Protein AF-A0A926W5K5-F1 (afdb_monomer_lite)

Radius of gyration: 16.42 Å; chains: 1; bounding box: 48×44×36 Å

Foldseek 3Di:
DDDDDDPPPPDDAQWDEKEFEWEWADECDQDPPDPPPGDIATDFFKKWKFFDWAAAPVDQWDFPVVVVPDPRTDDIWTADNRRITDDHDDFGKMDMFTDDPRITGAPADPVPRTHDIDTIDVRDYHYDYGYHCPNYDD

pLDDT: mean 85.38, std 15.36, range [39.44, 97.94]

Structure (mmCIF, N/CA/C/O backbone):
data_AF-A0A926W5K5-F1
#
_entry.id   AF-A0A926W5K5-F1
#
loop_
_atom_site.group_PDB
_atom_site.id
_atom_site.type_symbol
_atom_site.label_atom_id
_atom_site.label_alt_id
_atom_site.label_comp_id
_atom_site.label_asym_id
_atom_site.label_entity_id
_atom_site.label_seq_id
_atom_site.pdbx_PDB_ins_code
_atom_site.Cartn_x
_atom_site.Cartn_y
_atom_site.Cartn_z
_atom_site.occupancy
_atom_site.B_iso_or_equiv
_atom_site.auth_seq_id
_atom_site.auth_comp_id
_atom_site.auth_asym_id
_atom_site.auth_atom_id
_atom_site.pdbx_PDB_model_num
ATOM 1 N N . MET A 1 1 ? -32.385 -11.194 -22.445 1.00 42.53 1 MET A N 1
ATOM 2 C CA . MET A 1 1 ? -31.353 -11.656 -21.497 1.00 42.53 1 MET A CA 1
ATOM 3 C C . MET A 1 1 ? -30.610 -10.409 -21.060 1.00 42.53 1 MET A C 1
ATOM 5 O O . MET A 1 1 ? -29.980 -9.789 -21.904 1.00 42.53 1 MET A O 1
ATOM 9 N N . ALA A 1 2 ? -30.837 -9.941 -19.834 1.00 39.44 2 ALA A N 1
ATOM 10 C CA . ALA A 1 2 ? -30.218 -8.719 -19.329 1.00 39.44 2 ALA A CA 1
ATOM 11 C C . ALA A 1 2 ? -28.868 -9.082 -18.704 1.00 39.44 2 ALA A C 1
ATOM 13 O O . ALA A 1 2 ? -28.813 -9.956 -17.842 1.00 39.44 2 ALA A O 1
ATOM 14 N N . PHE A 1 3 ? -27.797 -8.448 -19.175 1.00 42.81 3 PHE A N 1
ATOM 15 C CA . PHE A 1 3 ? -26.506 -8.472 -18.500 1.00 42.81 3 PHE A CA 1
ATOM 16 C C . PHE A 1 3 ? -26.603 -7.544 -17.290 1.00 42.81 3 PHE A C 1
ATOM 18 O O . PHE A 1 3 ? -26.884 -6.356 -17.443 1.00 42.81 3 PHE A O 1
ATOM 25 N N . SER A 1 4 ? -26.418 -8.094 -16.093 1.00 48.69 4 SER A N 1
ATOM 26 C CA . SER A 1 4 ? -26.198 -7.295 -14.891 1.00 48.69 4 SER A CA 1
ATOM 27 C C . SER A 1 4 ? -24.834 -6.607 -15.011 1.00 48.69 4 SER A C 1
ATOM 29 O O . SER A 1 4 ? -23.857 -7.307 -15.291 1.00 48.69 4 SER A O 1
ATOM 31 N N . PRO A 1 5 ? -24.722 -5.283 -14.815 1.00 50.66 5 PRO A N 1
ATOM 32 C CA . PRO A 1 5 ? -23.417 -4.654 -14.688 1.00 50.66 5 PRO A CA 1
ATOM 33 C C . PRO A 1 5 ? -22.742 -5.163 -13.407 1.00 50.66 5 PRO A C 1
ATOM 35 O O . PRO A 1 5 ? -23.370 -5.255 -12.349 1.00 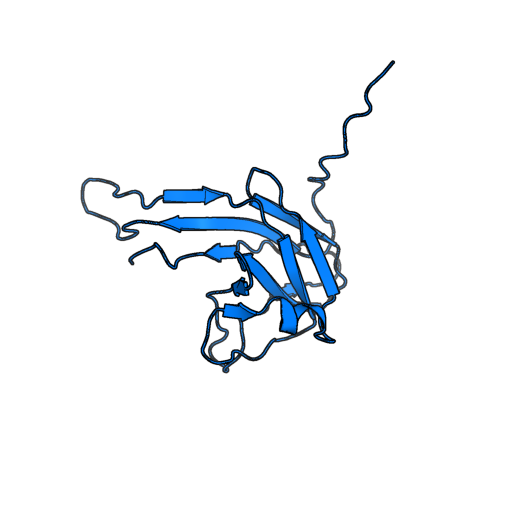50.66 5 PRO A O 1
ATOM 38 N N . LEU A 1 6 ? -21.472 -5.548 -13.530 1.00 46.47 6 LEU A N 1
ATOM 39 C CA . LEU A 1 6 ? -20.587 -5.804 -12.398 1.00 46.47 6 LEU A CA 1
ATOM 40 C C . LEU A 1 6 ? -20.507 -4.512 -11.578 1.00 46.47 6 LEU A C 1
ATOM 42 O O . LEU A 1 6 ? -20.347 -3.433 -12.142 1.00 46.47 6 LEU A O 1
ATOM 46 N N . HIS A 1 7 ? -20.666 -4.612 -10.261 1.00 43.41 7 HIS A N 1
ATOM 47 C CA . HIS A 1 7 ? -20.515 -3.472 -9.365 1.00 43.41 7 HIS A CA 1
ATOM 48 C C . HIS A 1 7 ? -19.054 -2.995 -9.404 1.00 43.41 7 HIS A C 1
ATOM 50 O O . HIS A 1 7 ? -18.197 -3.556 -8.725 1.00 43.41 7 HIS A O 1
ATOM 56 N N . GLU A 1 8 ? -18.773 -1.964 -10.199 1.00 46.62 8 GLU A N 1
ATOM 57 C CA . GLU A 1 8 ? -17.613 -1.087 -10.032 1.00 46.62 8 GLU A CA 1
ATOM 58 C C . GLU A 1 8 ? -17.817 -0.319 -8.724 1.00 46.62 8 GLU A C 1
ATOM 60 O O . GLU A 1 8 ? -18.414 0.757 -8.686 1.00 46.62 8 GLU A O 1
ATOM 65 N N . SER A 1 9 ? -17.435 -0.924 -7.603 1.00 42.62 9 SER A N 1
ATOM 66 C CA . SER A 1 9 ? -17.686 -0.335 -6.293 1.00 42.62 9 SER A CA 1
ATOM 67 C C . SER A 1 9 ? -16.606 0.693 -5.946 1.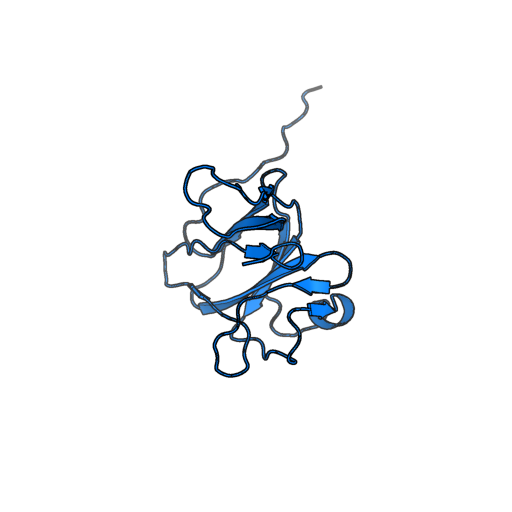00 42.62 9 SER A C 1
ATOM 69 O O . SER A 1 9 ? -15.840 0.504 -5.010 1.00 42.62 9 SER A O 1
ATOM 71 N N . THR A 1 10 ? -16.584 1.816 -6.669 1.00 53.81 10 THR A N 1
ATOM 72 C CA . THR A 1 10 ? -15.930 3.067 -6.234 1.00 53.81 10 THR A CA 1
ATOM 73 C C . THR A 1 10 ? -16.896 3.838 -5.330 1.00 53.81 10 THR A C 1
ATOM 75 O O . THR A 1 10 ? -17.234 4.996 -5.570 1.00 53.81 10 THR A O 1
ATOM 78 N N . ALA A 1 11 ? -17.436 3.170 -4.311 1.00 58.50 11 ALA A N 1
ATOM 79 C CA . ALA A 1 11 ? -18.160 3.861 -3.255 1.00 58.50 11 ALA A CA 1
ATOM 80 C C . ALA A 1 11 ? -17.121 4.448 -2.285 1.00 58.50 11 ALA A C 1
ATOM 82 O O . ALA A 1 11 ? -16.195 3.728 -1.906 1.00 58.50 11 ALA A O 1
ATOM 83 N N . PRO A 1 12 ? -17.233 5.728 -1.886 1.00 64.81 12 PRO A N 1
ATOM 84 C CA . PRO A 1 12 ? -16.338 6.297 -0.888 1.00 64.81 12 PRO A CA 1
ATOM 85 C C . PRO A 1 12 ? -16.459 5.496 0.411 1.00 64.81 12 PRO A C 1
ATOM 87 O O . PRO A 1 12 ? -17.558 5.328 0.946 1.00 64.81 12 PRO A O 1
ATOM 90 N N . VAL A 1 13 ? -15.332 4.988 0.910 1.00 78.69 13 VAL A N 1
ATOM 91 C CA . VAL A 1 13 ? -15.308 4.256 2.180 1.00 78.69 13 VAL A CA 1
ATOM 92 C C . VAL A 1 13 ? -15.575 5.228 3.322 1.00 78.69 13 VAL A C 1
ATOM 94 O O . VAL A 1 13 ? -15.050 6.338 3.348 1.00 78.69 13 VAL A O 1
ATOM 97 N N . THR A 1 14 ? -16.420 4.829 4.271 1.00 84.19 14 THR A N 1
ATOM 98 C CA . THR A 1 14 ? -16.718 5.668 5.448 1.00 84.19 14 THR A CA 1
ATOM 99 C C . THR A 1 14 ? -15.605 5.566 6.496 1.00 84.19 14 THR A C 1
ATOM 101 O O . THR A 1 14 ? -15.377 6.500 7.257 1.00 84.19 14 THR A O 1
ATOM 104 N N . GLN A 1 15 ? -14.886 4.441 6.520 1.00 94.94 15 GLN A N 1
ATOM 105 C CA . GLN A 1 15 ? -13.708 4.229 7.353 1.00 94.94 15 GLN A CA 1
ATOM 106 C C . GLN A 1 15 ? -12.752 3.252 6.663 1.00 94.94 15 GLN A C 1
ATOM 108 O O . GLN A 1 15 ? -13.186 2.196 6.202 1.00 94.94 15 GLN A O 1
ATOM 113 N N . GLY A 1 16 ? -11.462 3.581 6.607 1.00 95.75 16 GLY A N 1
ATOM 114 C CA . GLY A 1 16 ? -10.445 2.718 6.009 1.00 95.75 16 GLY A CA 1
ATOM 115 C C . GLY A 1 16 ? -9.417 3.481 5.186 1.00 95.75 16 GLY A C 1
ATOM 116 O O . GLY A 1 16 ? -9.051 4.599 5.540 1.00 95.75 16 GLY A O 1
ATOM 117 N N . ILE A 1 17 ? -8.932 2.872 4.104 1.00 96.62 17 ILE A N 1
ATOM 118 C CA . ILE A 1 17 ? -7.891 3.445 3.239 1.00 96.62 17 ILE A CA 1
ATOM 119 C C . ILE A 1 17 ? -8.376 3.433 1.793 1.00 96.62 17 ILE A C 1
ATOM 121 O O . ILE A 1 17 ? -8.902 2.429 1.318 1.00 9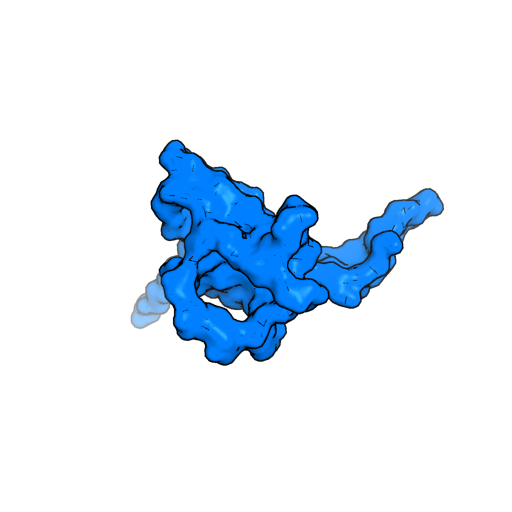6.62 17 ILE A O 1
ATOM 125 N N . GLN A 1 18 ? -8.172 4.538 1.087 1.00 96.06 18 GLN A N 1
ATOM 126 C CA . GLN A 1 18 ? -8.440 4.658 -0.342 1.00 96.06 18 GLN A CA 1
ATOM 127 C C . GLN A 1 18 ? -7.351 5.484 -1.019 1.00 96.06 18 GLN A C 1
ATOM 129 O O . GLN A 1 18 ? -6.677 6.279 -0.371 1.00 96.06 18 GLN A O 1
ATOM 134 N N . GLY A 1 19 ? -7.181 5.326 -2.324 1.00 94.62 19 GLY A N 1
ATOM 135 C CA . GLY A 1 19 ? -6.219 6.127 -3.074 1.00 94.62 19 GLY A CA 1
ATOM 136 C C . GLY A 1 19 ? -6.012 5.611 -4.483 1.00 94.62 19 GLY A C 1
ATOM 137 O O . GLY A 1 19 ? -6.818 4.830 -4.994 1.00 94.62 19 GLY A O 1
ATOM 138 N N . GLN A 1 20 ? -4.926 6.054 -5.109 1.00 95.00 20 GLN A N 1
ATOM 139 C CA . GLN A 1 20 ? -4.496 5.597 -6.426 1.00 95.00 20 GLN A CA 1
ATOM 140 C C . GLN A 1 20 ? -3.104 4.974 -6.401 1.00 95.00 20 GLN A C 1
ATOM 142 O O . GLN A 1 20 ? -2.216 5.393 -5.660 1.00 95.00 20 GLN A O 1
ATOM 147 N N . VAL A 1 21 ? -2.908 3.977 -7.259 1.00 94.50 21 VAL A N 1
ATOM 148 C CA . VAL A 1 21 ? -1.600 3.419 -7.584 1.00 94.50 21 VAL A CA 1
ATOM 149 C C . VAL A 1 21 ? -1.122 4.033 -8.891 1.00 94.50 21 VAL A C 1
ATOM 151 O O . VAL A 1 21 ? -1.766 3.898 -9.931 1.00 94.50 21 VAL A O 1
ATOM 154 N N . LEU A 1 22 ? 0.025 4.704 -8.832 1.00 93.12 22 LEU A N 1
ATOM 155 C CA . LEU A 1 22 ? 0.641 5.394 -9.956 1.00 93.12 22 LEU A CA 1
ATOM 156 C C . LEU A 1 22 ? 2.046 4.849 -10.208 1.00 93.12 22 LEU A C 1
ATOM 158 O O . LEU A 1 22 ? 2.799 4.558 -9.278 1.00 93.12 22 LEU A O 1
ATOM 162 N N . ARG A 1 23 ? 2.443 4.789 -11.474 1.00 90.94 23 ARG A N 1
ATOM 163 C CA . ARG A 1 23 ? 3.831 4.628 -11.897 1.00 90.94 23 ARG A CA 1
ATOM 164 C C . ARG A 1 23 ? 4.336 5.965 -12.412 1.00 90.94 23 ARG A C 1
ATOM 166 O O . ARG A 1 23 ? 3.811 6.500 -13.384 1.00 90.94 23 ARG A O 1
ATOM 173 N N . LEU A 1 24 ? 5.364 6.492 -11.763 1.00 88.81 24 LEU A N 1
ATOM 174 C CA . LEU A 1 24 ? 6.094 7.663 -12.216 1.00 88.81 24 LEU A CA 1
ATOM 175 C C . LEU A 1 24 ? 7.263 7.219 -13.091 1.00 88.81 24 LEU A C 1
ATOM 177 O O . LEU A 1 24 ? 8.033 6.328 -12.725 1.00 88.81 24 LEU A O 1
ATOM 181 N N . SER A 1 25 ? 7.412 7.863 -14.241 1.00 85.88 25 SER A N 1
ATOM 182 C CA . SER A 1 25 ? 8.530 7.631 -15.152 1.00 85.88 25 SER A CA 1
ATOM 183 C C . SER A 1 25 ? 9.086 8.935 -15.719 1.00 85.88 25 SER A C 1
ATOM 185 O O . SER A 1 25 ? 8.419 9.974 -15.725 1.00 85.88 25 SER A O 1
ATOM 187 N N . GLY A 1 26 ? 10.335 8.887 -16.181 1.00 84.00 26 GLY A N 1
ATOM 188 C CA . GLY A 1 26 ? 11.010 10.028 -16.794 1.00 84.00 26 GLY A CA 1
ATOM 189 C C . GLY A 1 26 ? 11.550 11.042 -15.783 1.00 84.00 26 GLY A C 1
ATOM 190 O O . GLY A 1 26 ? 11.643 10.775 -14.584 1.00 84.00 26 GLY A O 1
ATOM 191 N N . ASN A 1 27 ? 11.952 12.209 -16.290 1.00 79.62 27 ASN A N 1
ATOM 192 C CA . ASN A 1 27 ? 12.532 13.273 -15.477 1.00 79.62 27 ASN A CA 1
ATOM 193 C C . ASN A 1 27 ? 11.427 14.079 -14.781 1.00 79.62 27 ASN A C 1
ATOM 195 O O . ASN A 1 27 ? 10.632 14.740 -15.447 1.00 79.62 27 ASN A O 1
ATOM 199 N N . GLN A 1 28 ? 11.402 14.017 -13.453 1.00 77.69 28 GLN A N 1
ATOM 200 C CA . GLN A 1 28 ? 10.457 14.727 -12.592 1.00 77.69 28 GLN A CA 1
ATOM 201 C C . GLN A 1 28 ? 11.012 16.090 -12.120 1.00 77.69 28 GLN A C 1
ATOM 203 O O . GLN A 1 28 ? 10.340 16.795 -11.367 1.00 77.69 28 GLN A O 1
ATOM 208 N N . MET A 1 29 ? 12.220 16.494 -12.552 1.00 75.88 29 MET A N 1
ATOM 209 C CA . MET A 1 29 ? 12.791 17.801 -12.212 1.00 75.88 29 MET A CA 1
ATOM 210 C C . MET A 1 29 ? 12.018 18.946 -12.884 1.00 75.88 29 MET A C 1
ATOM 212 O O . MET A 1 29 ? 11.869 18.965 -14.115 1.00 75.88 29 MET A O 1
ATOM 216 N N . PRO A 1 30 ? 11.616 19.978 -12.122 1.00 63.69 30 PRO A N 1
ATOM 217 C CA . PRO A 1 30 ? 11.016 21.171 -12.697 1.00 63.69 30 PRO A CA 1
ATOM 218 C C . PRO A 1 30 ? 12.045 21.893 -13.576 1.00 63.69 30 PRO A C 1
ATOM 220 O O . PRO A 1 30 ? 13.056 22.401 -13.095 1.00 63.69 30 PRO A O 1
ATOM 223 N N . SER A 1 31 ? 11.792 21.945 -14.884 1.00 59.59 31 SER A N 1
ATOM 224 C CA . SER A 1 31 ? 12.643 22.677 -15.825 1.00 59.59 31 SER A CA 1
ATOM 225 C C . SER A 1 31 ? 12.099 24.093 -16.024 1.00 59.59 31 SER A C 1
ATOM 227 O O . SER A 1 31 ? 10.904 24.299 -16.246 1.00 59.59 31 SER A O 1
ATOM 229 N N . VAL A 1 32 ? 12.973 25.098 -15.948 1.00 59.41 32 VAL A N 1
ATOM 230 C CA . VAL A 1 32 ? 12.598 26.491 -16.221 1.00 59.41 32 VAL A CA 1
ATOM 231 C C . VAL A 1 32 ? 12.226 26.649 -17.700 1.00 59.41 32 VAL A C 1
ATOM 233 O O . VAL A 1 32 ? 13.046 26.440 -18.587 1.00 59.41 32 VAL A O 1
ATOM 236 N N . GLY A 1 33 ? 10.971 27.007 -17.979 1.00 61.03 33 GLY A N 1
ATOM 237 C CA . GLY A 1 33 ? 10.505 27.353 -19.329 1.00 61.03 33 GLY A CA 1
ATOM 238 C C . GLY A 1 33 ? 9.933 26.209 -20.175 1.00 61.03 33 GLY A C 1
ATOM 239 O O . GLY A 1 33 ? 9.447 26.463 -21.273 1.00 61.03 33 GLY A O 1
ATOM 240 N N . SER A 1 34 ? 9.922 24.968 -19.692 1.00 53.81 34 SER A N 1
ATOM 241 C CA . SER A 1 34 ? 9.135 23.875 -20.278 1.00 53.81 34 SER A CA 1
ATOM 242 C C . SER A 1 34 ? 8.882 22.834 -19.205 1.00 53.81 34 SER A C 1
ATOM 244 O O . SER A 1 34 ? 9.812 22.409 -18.533 1.00 53.81 34 SER A O 1
ATOM 246 N N . ALA A 1 35 ? 7.635 22.419 -19.026 1.00 52.38 35 ALA A N 1
ATOM 247 C CA . ALA A 1 35 ? 7.348 21.312 -18.137 1.00 52.38 35 ALA A CA 1
ATOM 248 C C . ALA A 1 35 ? 7.851 20.029 -18.820 1.00 52.38 35 ALA A C 1
ATOM 250 O O . ALA A 1 35 ? 7.164 19.474 -19.675 1.00 52.38 35 ALA A O 1
ATOM 251 N N . SER A 1 36 ? 9.059 19.565 -18.486 1.00 50.22 36 SER A N 1
ATOM 252 C CA . SER A 1 36 ? 9.332 18.130 -18.591 1.00 50.22 36 SER A CA 1
ATOM 253 C C . SER A 1 36 ? 8.410 17.472 -17.579 1.00 50.22 36 SER A C 1
ATOM 255 O O . SER A 1 36 ? 8.705 17.402 -16.391 1.00 50.22 36 SER A O 1
ATOM 257 N N . LEU A 1 37 ? 7.214 17.130 -18.049 1.00 56.03 37 LEU A N 1
ATOM 258 C CA . LEU A 1 37 ? 6.205 16.441 -17.274 1.00 56.03 37 LEU A CA 1
ATOM 259 C C . LEU A 1 37 ? 6.622 14.982 -17.291 1.00 56.03 37 LEU A C 1
ATOM 261 O O . LEU A 1 37 ? 6.283 14.250 -18.220 1.00 56.03 37 LEU A O 1
ATOM 265 N N . GLY A 1 38 ? 7.413 14.567 -16.306 1.00 62.28 38 GLY A N 1
ATOM 266 C CA . GLY A 1 38 ? 7.521 13.145 -16.043 1.00 62.28 38 GLY A CA 1
ATOM 267 C C . GLY A 1 38 ? 6.107 12.545 -15.964 1.00 62.28 38 GLY A C 1
ATOM 268 O O . GLY A 1 38 ? 5.166 13.179 -15.480 1.00 62.28 38 GLY A O 1
ATOM 269 N N . GLN A 1 39 ? 5.921 11.366 -16.548 1.00 77.56 39 GLN A N 1
ATOM 270 C CA . GLN A 1 39 ? 4.591 10.793 -16.735 1.00 77.56 39 GLN A CA 1
ATOM 271 C C . GLN A 1 39 ? 4.170 10.045 -15.475 1.00 77.56 39 GLN A C 1
ATOM 273 O O . GLN A 1 39 ? 4.938 9.237 -14.953 1.00 77.56 39 GLN A O 1
ATOM 278 N N . ALA A 1 40 ? 2.949 10.312 -15.012 1.00 86.31 40 ALA A N 1
ATOM 279 C CA . ALA A 1 40 ? 2.259 9.514 -14.010 1.00 86.31 40 ALA A CA 1
ATOM 280 C C . ALA A 1 40 ? 1.211 8.654 -14.721 1.00 86.31 40 ALA A C 1
ATOM 282 O O . ALA A 1 40 ? 0.262 9.183 -15.300 1.00 86.31 40 ALA A O 1
ATOM 283 N N . GLU A 1 41 ? 1.407 7.342 -14.708 1.00 90.56 41 GLU A N 1
ATOM 284 C CA . GLU A 1 41 ? 0.500 6.372 -15.315 1.00 90.56 41 GLU A CA 1
ATOM 285 C C . GLU A 1 41 ? -0.270 5.631 -14.212 1.00 90.56 41 GLU A C 1
ATOM 287 O O . GLU A 1 41 ? 0.368 5.120 -13.287 1.00 90.56 41 GLU A O 1
ATOM 292 N N . PRO A 1 42 ? -1.611 5.559 -14.264 1.00 93.06 42 PRO A N 1
ATOM 293 C CA . PRO A 1 42 ? -2.366 4.718 -13.345 1.00 93.06 42 PRO A CA 1
ATOM 294 C C . PRO A 1 42 ? -2.024 3.242 -13.553 1.00 93.06 42 PRO A C 1
ATOM 296 O O . PRO A 1 42 ? -1.862 2.783 -14.681 1.00 93.06 42 PRO A O 1
ATOM 299 N N . VAL A 1 43 ? -1.927 2.488 -12.460 1.00 93.19 43 VAL A N 1
ATOM 300 C CA . VAL A 1 43 ? -1.596 1.061 -12.503 1.00 93.19 43 VAL A CA 1
ATOM 301 C C . VAL A 1 43 ? -2.743 0.251 -11.922 1.00 93.19 43 VAL A C 1
ATOM 303 O O . VAL A 1 43 ? -2.995 0.290 -10.719 1.00 93.19 43 VAL A O 1
ATOM 306 N N . GLN A 1 44 ? -3.396 -0.545 -12.768 1.00 95.19 44 GLN A N 1
ATOM 307 C CA . GLN A 1 44 ? -4.324 -1.573 -12.313 1.00 95.19 44 GLN A CA 1
ATOM 308 C C . GLN A 1 44 ? -3.529 -2.724 -11.684 1.00 95.19 44 GLN A C 1
ATOM 310 O O . GLN A 1 44 ? -2.873 -3.496 -12.382 1.00 95.19 44 GLN A O 1
ATOM 315 N N . THR A 1 45 ? -3.556 -2.825 -10.357 1.00 95.00 45 THR A N 1
ATOM 316 C CA . THR A 1 45 ? -2.845 -3.872 -9.611 1.00 95.00 45 THR A CA 1
ATOM 317 C C . THR A 1 45 ? -3.564 -4.224 -8.310 1.00 95.00 45 THR A C 1
ATOM 319 O O . THR A 1 45 ? -4.545 -3.583 -7.936 1.00 95.00 45 THR A O 1
ATOM 322 N N . VAL A 1 46 ? -3.090 -5.254 -7.615 1.00 96.69 46 VAL A N 1
ATOM 323 C CA . VAL A 1 46 ? -3.564 -5.618 -6.281 1.00 96.69 46 VAL A CA 1
ATOM 324 C C . VAL A 1 46 ? -2.826 -4.788 -5.232 1.00 96.69 46 VAL A C 1
ATOM 326 O O . VAL A 1 46 ? -1.601 -4.698 -5.230 1.00 96.69 46 VAL A O 1
ATOM 329 N N . VAL A 1 47 ? -3.578 -4.202 -4.309 1.00 97.00 47 VAL A N 1
ATOM 330 C CA . VAL A 1 47 ? -3.065 -3.521 -3.123 1.00 97.00 47 VAL A CA 1
ATOM 331 C C . VAL A 1 47 ? -3.168 -4.456 -1.927 1.00 97.00 47 VAL A C 1
ATOM 333 O O . VAL A 1 47 ? -4.216 -5.046 -1.664 1.00 97.00 47 VAL A O 1
ATOM 336 N N . TRP A 1 48 ? -2.063 -4.586 -1.205 1.00 97.94 48 TRP A N 1
ATOM 337 C CA . TRP A 1 48 ? -1.904 -5.476 -0.066 1.00 97.94 48 TRP A CA 1
ATOM 338 C C . TRP A 1 48 ? -1.788 -4.654 1.209 1.00 97.94 48 TRP A C 1
ATOM 340 O O . TRP A 1 48 ? -0.932 -3.776 1.314 1.00 97.94 48 TRP A O 1
ATOM 350 N N . ILE A 1 49 ? -2.654 -4.940 2.178 1.00 97.75 49 ILE A N 1
ATOM 351 C CA . ILE A 1 49 ? -2.758 -4.166 3.413 1.00 97.75 49 ILE A CA 1
ATOM 352 C C . ILE A 1 49 ? -2.418 -5.066 4.591 1.00 97.75 49 ILE A C 1
ATOM 354 O O . ILE A 1 49 ? -3.056 -6.100 4.805 1.00 97.75 49 ILE A O 1
ATOM 358 N N . PHE A 1 50 ? -1.432 -4.639 5.372 1.00 97.88 50 PHE A N 1
ATOM 359 C CA . PHE A 1 50 ? -0.950 -5.337 6.554 1.00 97.88 50 PHE A CA 1
ATOM 360 C C . PHE A 1 50 ? -1.221 -4.512 7.807 1.00 97.88 50 PHE A C 1
ATOM 362 O O . PHE A 1 50 ? -1.121 -3.288 7.776 1.00 97.88 50 PHE A O 1
ATOM 369 N N . ALA A 1 51 ? -1.539 -5.175 8.913 1.00 97.88 51 ALA A N 1
ATOM 370 C CA . ALA A 1 51 ? -1.699 -4.539 10.211 1.00 97.88 51 ALA A CA 1
ATOM 371 C C . ALA A 1 51 ? -0.339 -4.138 10.804 1.00 97.88 51 ALA A C 1
ATOM 373 O O . ALA A 1 51 ? 0.621 -4.908 10.786 1.00 97.88 51 ALA A O 1
ATOM 374 N N . GLY A 1 52 ? -0.290 -2.947 11.391 1.00 95.94 52 GLY A N 1
ATOM 375 C CA . GLY A 1 52 ? 0.883 -2.384 12.040 1.00 95.94 52 GLY A CA 1
ATOM 376 C C . GLY A 1 52 ? 1.985 -1.967 11.068 1.00 95.94 52 GLY A C 1
ATOM 377 O O . GLY A 1 52 ? 1.771 -1.760 9.870 1.00 95.94 52 GLY A O 1
ATOM 378 N N . GLN A 1 53 ? 3.186 -1.836 11.625 1.00 94.38 53 GLN A N 1
ATOM 379 C CA . GLN A 1 53 ? 4.398 -1.499 10.889 1.00 94.38 53 GLN A CA 1
ATOM 380 C C . GLN A 1 53 ? 5.072 -2.767 10.377 1.00 94.38 53 GLN A C 1
ATOM 382 O O . GLN A 1 53 ? 5.284 -3.713 11.138 1.00 94.38 53 GLN A O 1
ATOM 387 N N . ILE A 1 54 ? 5.461 -2.759 9.105 1.00 93.69 54 ILE A N 1
ATOM 388 C CA . ILE A 1 54 ? 6.276 -3.824 8.521 1.00 93.69 54 ILE A CA 1
ATOM 389 C C . ILE A 1 54 ? 7.747 -3.384 8.513 1.00 93.69 54 ILE A C 1
ATOM 391 O O . ILE A 1 54 ? 8.054 -2.311 7.982 1.00 93.69 54 ILE A O 1
ATOM 395 N N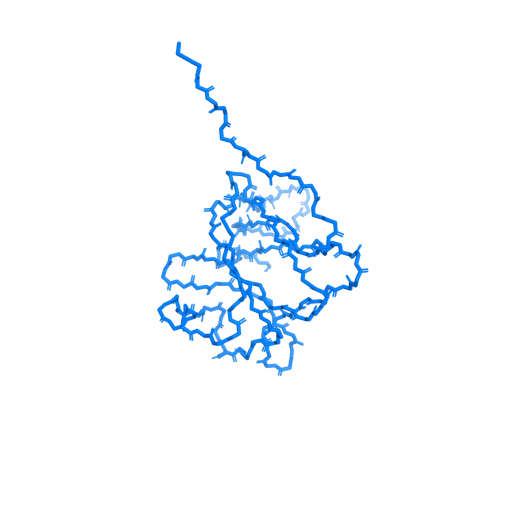 . PRO A 1 55 ? 8.671 -4.178 9.087 1.00 90.31 55 PRO A N 1
ATOM 396 C CA . PRO A 1 55 ? 10.100 -3.899 9.006 1.00 90.31 55 PRO A CA 1
ATOM 397 C C . PRO A 1 55 ? 10.581 -3.870 7.557 1.00 90.31 55 PRO A C 1
ATOM 399 O O . PRO A 1 55 ? 10.252 -4.752 6.765 1.00 90.31 55 PRO A O 1
ATOM 402 N N . ALA A 1 56 ? 11.398 -2.880 7.214 1.00 85.56 56 ALA A N 1
ATOM 403 C CA . ALA A 1 56 ? 12.045 -2.835 5.915 1.00 85.56 56 ALA A CA 1
ATOM 404 C C . ALA A 1 56 ? 13.311 -3.696 5.932 1.00 85.56 56 ALA A C 1
ATOM 406 O O . ALA A 1 56 ? 14.172 -3.548 6.797 1.00 85.56 56 ALA A O 1
ATOM 407 N N . THR A 1 57 ? 13.483 -4.553 4.927 1.00 80.00 57 THR A N 1
ATOM 408 C CA . THR A 1 57 ? 14.692 -5.380 4.753 1.00 80.00 57 THR A CA 1
ATOM 409 C C . THR A 1 57 ? 15.827 -4.631 4.041 1.00 80.00 57 THR A C 1
ATOM 411 O O . THR A 1 57 ? 16.774 -5.239 3.550 1.00 80.00 57 THR A O 1
ATOM 414 N N . GLY A 1 58 ? 15.739 -3.297 3.954 1.00 78.31 58 GLY A N 1
ATOM 415 C CA . GLY A 1 58 ? 16.634 -2.462 3.143 1.00 78.31 58 GLY A CA 1
ATOM 416 C C . GLY A 1 58 ? 16.325 -2.495 1.641 1.00 78.31 58 GLY A C 1
ATOM 417 O O . GLY A 1 58 ? 17.038 -1.872 0.860 1.00 78.31 58 GLY A O 1
ATOM 418 N N . SER A 1 59 ? 15.259 -3.192 1.244 1.00 83.88 59 SER A N 1
ATOM 419 C CA . SER A 1 59 ? 14.733 -3.266 -0.118 1.00 83.88 59 SER A CA 1
ATOM 420 C C . SER A 1 59 ? 13.313 -2.686 -0.153 1.00 83.88 59 SER A C 1
ATOM 422 O O . SER A 1 59 ? 12.549 -2.945 0.777 1.00 83.88 59 SER A O 1
ATOM 424 N N . PRO A 1 60 ? 12.924 -1.930 -1.200 1.00 83.69 60 PRO A N 1
ATOM 425 C CA . PRO A 1 60 ? 11.527 -1.545 -1.423 1.00 83.69 60 PRO A CA 1
ATOM 426 C C . PRO A 1 60 ? 10.662 -2.718 -1.911 1.00 83.69 60 PRO A C 1
ATOM 428 O O . PRO A 1 60 ? 9.440 -2.594 -1.952 1.00 83.69 60 PRO A O 1
ATOM 431 N N . TYR A 1 61 ? 11.296 -3.835 -2.286 1.00 87.50 61 TYR A N 1
ATOM 432 C CA . TYR A 1 61 ? 10.647 -5.064 -2.730 1.00 87.50 61 TYR A CA 1
ATOM 433 C C . TYR A 1 61 ? 10.536 -6.086 -1.612 1.00 87.50 61 TYR A C 1
ATOM 435 O O . TYR A 1 61 ? 11.522 -6.361 -0.919 1.00 87.50 61 TYR A O 1
ATOM 443 N N . TRP A 1 62 ? 9.374 -6.721 -1.542 1.00 91.19 62 TRP A N 1
ATOM 444 C CA . TRP A 1 62 ? 9.111 -7.874 -0.695 1.00 91.19 62 TRP A CA 1
ATOM 445 C C . TRP A 1 62 ? 8.427 -8.980 -1.517 1.00 91.19 62 TRP A C 1
ATOM 447 O O . TRP A 1 62 ? 7.357 -8.719 -2.064 1.00 91.19 62 TRP A O 1
ATOM 457 N N . PRO A 1 63 ? 9.002 -10.192 -1.653 1.00 93.56 63 PRO A N 1
ATOM 458 C CA . PRO A 1 63 ? 8.411 -11.238 -2.489 1.00 93.56 63 PRO A CA 1
ATOM 459 C C . PRO A 1 63 ? 6.973 -11.603 -2.101 1.00 93.56 63 PRO A C 1
ATOM 461 O O . PRO A 1 63 ? 6.671 -11.836 -0.929 1.00 93.56 63 PRO A O 1
ATOM 464 N N . VAL A 1 64 ? 6.090 -11.729 -3.097 1.00 94.06 64 VAL A N 1
ATOM 465 C CA . VAL A 1 64 ? 4.680 -12.121 -2.894 1.00 94.06 64 VAL A CA 1
ATOM 466 C C . VAL A 1 64 ? 4.579 -13.495 -2.229 1.00 94.06 64 VAL A C 1
ATOM 468 O O . VAL A 1 64 ? 3.727 -13.700 -1.366 1.00 94.06 64 VAL A O 1
ATOM 471 N N . SER A 1 65 ? 5.481 -14.416 -2.582 1.00 93.75 65 SER A N 1
ATOM 472 C CA . SER A 1 65 ? 5.555 -15.763 -2.004 1.00 93.75 65 SER A CA 1
ATOM 473 C C . SER A 1 65 ? 5.796 -15.769 -0.495 1.00 93.75 65 SER A C 1
ATOM 475 O O . SER A 1 65 ? 5.371 -16.703 0.173 1.00 93.75 65 SER A O 1
ATOM 477 N N . GLU A 1 66 ? 6.459 -14.744 0.042 1.00 92.25 66 GLU A N 1
ATOM 478 C CA . GLU A 1 66 ? 6.684 -14.583 1.480 1.00 92.25 66 GLU A CA 1
ATOM 479 C C . GLU A 1 66 ? 5.560 -13.766 2.125 1.00 92.25 66 GLU A C 1
ATOM 481 O O . GLU A 1 66 ? 5.085 -14.088 3.214 1.00 92.25 66 GLU A O 1
ATOM 486 N N . ALA A 1 67 ? 5.109 -12.711 1.445 1.00 93.06 67 ALA A N 1
ATOM 487 C CA . ALA A 1 67 ? 4.121 -11.784 1.976 1.00 93.06 67 ALA A CA 1
ATOM 488 C C . ALA A 1 67 ? 2.712 -12.395 2.108 1.00 93.06 67 ALA A C 1
ATOM 490 O O . ALA A 1 67 ? 1.965 -12.026 3.015 1.00 93.06 67 ALA A O 1
ATOM 491 N N . GLN A 1 68 ? 2.347 -13.348 1.242 1.00 94.50 68 GLN A N 1
ATOM 492 C CA . GLN A 1 68 ? 1.053 -14.049 1.277 1.00 94.50 68 GLN A CA 1
ATOM 493 C C . GLN A 1 68 ? 0.806 -14.863 2.544 1.00 94.50 68 GLN A C 1
ATOM 495 O O . GLN A 1 68 ? -0.346 -15.005 2.949 1.00 94.50 68 GLN A O 1
ATOM 500 N N . ASP A 1 69 ? 1.871 -15.350 3.176 1.00 94.94 69 ASP A N 1
ATOM 501 C CA . ASP A 1 69 ? 1.803 -16.150 4.398 1.00 94.94 69 ASP A CA 1
ATOM 502 C C . ASP A 1 69 ? 2.093 -15.303 5.652 1.00 94.94 69 ASP A C 1
ATOM 504 O O . ASP A 1 69 ? 2.163 -15.821 6.770 1.00 94.94 69 ASP A O 1
ATOM 508 N N . HIS A 1 70 ? 2.263 -13.985 5.493 1.00 95.44 70 HIS A N 1
ATOM 509 C CA . HIS A 1 70 ? 2.607 -13.106 6.600 1.00 95.44 70 HIS A CA 1
ATOM 510 C C . HIS A 1 70 ? 1.412 -12.921 7.555 1.00 95.44 70 HIS A C 1
ATOM 512 O O . HIS A 1 70 ? 0.325 -12.531 7.121 1.00 95.44 70 HIS A O 1
ATOM 518 N N . PRO A 1 71 ? 1.590 -13.096 8.880 1.00 96.00 71 PRO A N 1
ATOM 519 C CA . PRO A 1 71 ? 0.482 -13.096 9.842 1.00 96.00 71 PRO A CA 1
ATOM 520 C C . PRO A 1 71 ? -0.225 -11.743 9.978 1.00 96.00 71 PRO A C 1
ATOM 522 O O . PRO A 1 71 ? -1.351 -11.682 10.462 1.00 96.00 71 PRO A O 1
ATOM 525 N N . ALA A 1 72 ? 0.436 -10.654 9.577 1.00 96.81 72 ALA A N 1
ATOM 526 C CA . ALA A 1 72 ? -0.149 -9.318 9.598 1.00 96.81 72 ALA A CA 1
ATOM 527 C C . ALA A 1 72 ? -0.987 -8.995 8.352 1.00 96.81 72 ALA A C 1
ATOM 529 O O . ALA A 1 72 ? -1.552 -7.909 8.303 1.00 96.81 72 ALA A O 1
ATOM 530 N N . LEU A 1 73 ? -1.052 -9.868 7.339 1.00 97.25 73 LEU A N 1
ATOM 531 C CA . LEU A 1 73 ? -1.850 -9.616 6.137 1.00 97.25 73 LEU A CA 1
ATOM 532 C C . LEU A 1 73 ? -3.340 -9.548 6.497 1.00 97.25 73 LEU A C 1
ATOM 534 O O . LEU A 1 73 ? -3.913 -10.516 6.991 1.00 97.25 73 LEU A O 1
ATOM 538 N N . VAL A 1 74 ? -3.967 -8.401 6.235 1.00 97.38 74 VAL A N 1
ATOM 539 C CA . VAL A 1 74 ? -5.379 -8.149 6.557 1.00 97.38 74 VAL A CA 1
ATOM 540 C C . VAL A 1 74 ? -6.256 -8.385 5.340 1.00 97.38 74 VAL A C 1
ATOM 542 O O . VAL A 1 74 ? -7.250 -9.103 5.416 1.00 97.38 74 VAL A O 1
ATOM 545 N N . VAL A 1 75 ? -5.908 -7.763 4.212 1.00 96.31 75 VAL A N 1
ATOM 546 C CA . VAL A 1 75 ? -6.726 -7.821 2.999 1.00 96.31 75 VAL A CA 1
ATOM 547 C C . VAL A 1 75 ? -5.896 -7.547 1.749 1.00 96.31 75 VAL A C 1
ATOM 549 O O . VAL A 1 75 ? -4.856 -6.887 1.793 1.00 96.31 75 VAL A O 1
ATOM 552 N N . ARG A 1 76 ? -6.396 -8.063 0.625 1.00 97.31 76 ARG A N 1
ATOM 553 C CA . ARG A 1 76 ? -5.932 -7.767 -0.730 1.00 97.31 76 ARG A CA 1
ATOM 554 C C . ARG A 1 76 ? -7.091 -7.175 -1.513 1.00 97.31 76 ARG A C 1
ATOM 556 O O . ARG A 1 76 ? -8.172 -7.764 -1.523 1.00 97.31 76 ARG A O 1
ATOM 563 N N . VAL A 1 77 ? -6.870 -6.035 -2.152 1.00 96.25 77 VAL A N 1
ATOM 564 C CA . VAL A 1 77 ? -7.901 -5.313 -2.903 1.00 96.25 77 VAL A CA 1
ATOM 565 C C . VAL A 1 77 ? -7.410 -5.071 -4.319 1.00 96.25 77 VAL A C 1
ATOM 567 O O . VAL A 1 77 ? -6.323 -4.540 -4.514 1.00 96.25 77 VAL A O 1
ATOM 570 N N . SER A 1 78 ? -8.202 -5.457 -5.313 1.00 94.81 78 SER A N 1
ATOM 571 C CA . SER A 1 78 ? -7.908 -5.145 -6.712 1.00 94.81 78 SER A CA 1
ATOM 572 C C . SER A 1 78 ? -8.222 -3.680 -6.999 1.00 94.81 78 SER A C 1
ATOM 574 O O . SER A 1 78 ? -9.337 -3.229 -6.737 1.00 94.81 78 SER A O 1
ATOM 576 N N . GLY A 1 79 ? -7.250 -2.952 -7.542 1.00 92.25 79 GLY A N 1
ATOM 577 C CA . GLY A 1 79 ? -7.471 -1.626 -8.099 1.00 92.25 79 GLY A CA 1
ATOM 578 C C . GLY A 1 79 ? -8.205 -1.673 -9.443 1.00 92.25 79 GLY A C 1
ATOM 579 O O . GLY A 1 79 ? -8.216 -2.702 -10.127 1.00 92.25 79 GLY A O 1
ATOM 580 N N . ASP A 1 80 ? -8.820 -0.555 -9.820 1.00 92.62 80 ASP A N 1
ATOM 581 C CA . ASP A 1 80 ? -9.496 -0.376 -11.109 1.00 92.62 80 ASP A CA 1
ATOM 582 C C . ASP A 1 80 ? -8.524 0.029 -12.241 1.00 92.62 80 ASP A C 1
ATOM 584 O O . ASP A 1 80 ? -7.317 0.172 -12.039 1.00 92.62 80 ASP A O 1
ATOM 588 N N . GLU A 1 81 ? -9.044 0.211 -13.459 1.00 92.19 81 GLU A N 1
ATOM 589 C CA . GLU A 1 81 ? -8.258 0.637 -14.633 1.00 92.19 81 GLU A CA 1
ATOM 590 C C . GLU A 1 81 ? -7.656 2.046 -14.486 1.00 92.19 81 GLU A C 1
ATOM 592 O O . GLU A 1 81 ? -6.681 2.386 -15.154 1.00 92.19 81 GLU A O 1
ATOM 597 N N . ALA A 1 82 ? -8.210 2.869 -13.592 1.00 92.62 82 ALA A N 1
ATOM 598 C CA . ALA A 1 82 ? -7.665 4.170 -13.223 1.00 92.62 82 ALA A CA 1
ATOM 599 C C . ALA A 1 82 ? -6.698 4.080 -12.025 1.00 92.62 82 ALA A C 1
ATOM 601 O O . ALA A 1 82 ? -6.289 5.111 -11.490 1.00 92.62 82 ALA A O 1
ATOM 602 N N . GLY A 1 83 ? -6.329 2.866 -11.601 1.00 92.31 83 GLY A N 1
ATOM 603 C CA . GLY A 1 83 ? -5.444 2.597 -10.473 1.00 92.31 83 GLY A CA 1
ATOM 604 C C . GLY A 1 83 ? -6.063 2.898 -9.111 1.00 92.31 83 GLY A C 1
ATOM 605 O O . GLY A 1 83 ? -5.343 2.898 -8.115 1.00 92.31 83 GLY A O 1
ATOM 606 N N . ARG A 1 84 ? -7.369 3.179 -9.027 1.00 96.00 84 ARG A N 1
ATOM 607 C CA . ARG A 1 84 ? -8.039 3.483 -7.758 1.00 96.00 84 ARG A CA 1
ATOM 608 C C . ARG A 1 84 ? -8.277 2.215 -6.968 1.00 96.00 84 ARG A C 1
ATOM 610 O O . ARG A 1 84 ? -8.670 1.196 -7.525 1.00 96.00 84 ARG A O 1
ATOM 617 N N . TYR A 1 85 ? -8.108 2.308 -5.660 1.00 95.06 85 TYR A N 1
ATOM 618 C CA . TYR A 1 85 ? -8.412 1.235 -4.728 1.00 95.06 85 TYR A CA 1
ATOM 619 C C . TYR A 1 85 ? -9.093 1.801 -3.482 1.00 95.06 85 TYR A C 1
ATOM 621 O O . TYR A 1 85 ? -8.890 2.962 -3.115 1.00 95.06 85 TYR A O 1
ATOM 629 N N . ALA A 1 86 ? -9.895 0.969 -2.822 1.00 95.38 86 ALA A N 1
ATOM 630 C CA . ALA A 1 86 ? -10.534 1.309 -1.561 1.00 95.38 86 ALA A CA 1
ATOM 631 C C . ALA A 1 86 ? -10.716 0.056 -0.699 1.00 95.38 86 ALA A C 1
ATOM 633 O O . ALA A 1 86 ? -11.159 -0.984 -1.181 1.00 95.38 86 ALA A O 1
ATOM 634 N N . ALA A 1 87 ? -10.374 0.163 0.580 1.00 95.25 87 ALA A N 1
ATOM 635 C CA . ALA A 1 87 ? -10.478 -0.907 1.557 1.00 95.25 87 ALA A CA 1
ATOM 636 C C . ALA A 1 87 ? -11.167 -0.387 2.818 1.00 95.25 87 ALA A C 1
ATOM 638 O O . ALA A 1 87 ? -10.675 0.543 3.462 1.00 95.25 87 ALA A O 1
ATOM 639 N N . GLU A 1 88 ? -12.281 -1.011 3.193 1.00 95.75 88 GLU A N 1
ATOM 640 C CA . GLU A 1 88 ? -12.899 -0.782 4.497 1.00 95.75 88 GLU A CA 1
ATOM 641 C C . GLU A 1 88 ? -12.066 -1.468 5.580 1.00 95.75 88 GLU A C 1
ATOM 643 O O . GLU A 1 88 ? -11.815 -2.673 5.519 1.00 95.75 88 GLU A O 1
ATOM 648 N N . LEU A 1 89 ? -11.618 -0.698 6.571 1.00 95.75 89 LEU A N 1
ATOM 649 C CA . LEU A 1 89 ? -10.751 -1.189 7.642 1.00 95.75 89 LEU A CA 1
ATOM 650 C C . LEU A 1 89 ? -11.227 -0.658 8.988 1.00 95.75 89 LEU A C 1
ATOM 652 O O . LEU A 1 89 ? -11.810 0.423 9.081 1.00 95.75 89 LEU A O 1
ATOM 656 N N . ALA A 1 90 ? -10.961 -1.422 10.046 1.00 96.38 90 ALA A N 1
ATOM 657 C CA . ALA A 1 90 ? -11.125 -0.947 11.413 1.00 96.38 90 ALA A CA 1
ATOM 658 C C . ALA A 1 90 ? -10.132 0.191 11.723 1.00 96.38 90 ALA A C 1
ATOM 660 O O . ALA A 1 90 ? -9.168 0.410 10.992 1.00 96.38 90 ALA A O 1
ATOM 661 N N . ALA A 1 91 ? -10.352 0.901 12.831 1.00 97.56 91 ALA A N 1
ATOM 662 C CA . ALA A 1 91 ? -9.348 1.826 13.334 1.00 97.56 91 ALA A CA 1
ATOM 663 C C . ALA A 1 91 ? -8.081 1.057 13.746 1.00 97.56 91 ALA A C 1
ATOM 665 O O . ALA A 1 91 ? -8.166 0.025 14.419 1.00 97.56 91 ALA A O 1
ATOM 666 N N . GLY A 1 92 ? -6.916 1.557 13.347 1.00 97.56 92 GLY A N 1
ATOM 667 C CA . GLY A 1 92 ? -5.643 0.871 13.531 1.00 97.56 92 GLY A CA 1
ATOM 668 C C . GLY A 1 92 ? -4.526 1.465 12.682 1.00 97.56 92 GLY A C 1
ATOM 669 O O . GLY A 1 92 ? -4.745 2.360 11.872 1.00 97.56 92 GLY A O 1
ATOM 670 N N . GLU A 1 93 ? -3.314 0.962 12.880 1.00 97.81 93 GLU A N 1
ATOM 671 C CA . GLU A 1 93 ? -2.158 1.290 12.046 1.00 97.81 93 GLU A CA 1
ATOM 672 C C . GLU A 1 93 ? -1.991 0.225 10.961 1.00 97.81 93 GLU A C 1
ATOM 674 O O . GLU A 1 93 ? -2.176 -0.962 11.235 1.00 97.81 93 GLU A O 1
ATOM 679 N N . TYR A 1 94 ? -1.639 0.638 9.745 1.00 97.75 94 TYR A N 1
ATOM 680 C CA . TYR A 1 94 ? -1.511 -0.242 8.589 1.00 97.75 94 TYR A CA 1
ATOM 681 C C . TYR A 1 94 ? -0.322 0.130 7.713 1.00 97.75 94 TYR A C 1
ATOM 683 O O . TYR A 1 94 ? -0.036 1.307 7.511 1.00 97.75 94 TYR A O 1
ATOM 691 N N . THR A 1 95 ? 0.316 -0.873 7.118 1.00 96.69 95 THR A N 1
ATOM 692 C CA . THR A 1 95 ? 1.295 -0.699 6.041 1.00 96.69 95 THR A CA 1
ATOM 693 C C . THR A 1 95 ? 0.686 -1.200 4.735 1.00 96.69 95 THR A C 1
ATOM 695 O O . THR A 1 95 ? 0.104 -2.286 4.695 1.00 96.69 95 THR A O 1
ATOM 698 N N . VAL A 1 96 ? 0.812 -0.414 3.666 1.00 96.38 96 VAL A N 1
ATOM 699 C CA . VAL A 1 96 ? 0.126 -0.655 2.390 1.00 96.38 96 VAL A CA 1
ATOM 700 C C . VAL A 1 96 ? 1.141 -0.774 1.260 1.00 96.38 96 VAL A C 1
ATOM 702 O O . VAL A 1 96 ? 1.935 0.138 1.046 1.00 96.38 96 VAL A O 1
ATOM 705 N N . PHE A 1 97 ? 1.084 -1.873 0.513 1.00 96.25 97 PHE A N 1
ATOM 706 C CA . PHE A 1 97 ? 1.953 -2.136 -0.633 1.00 96.25 97 PHE A CA 1
ATOM 707 C C . PHE A 1 97 ? 1.141 -2.296 -1.915 1.00 96.25 97 PHE A C 1
ATOM 709 O O . PHE A 1 97 ? 0.012 -2.785 -1.885 1.00 96.25 97 PHE A O 1
ATOM 716 N N . ALA A 1 98 ? 1.745 -1.952 -3.050 1.00 95.81 98 ALA A N 1
ATOM 717 C CA . ALA A 1 98 ? 1.220 -2.308 -4.364 1.00 95.81 98 ALA A CA 1
ATOM 718 C C . ALA A 1 98 ? 1.942 -3.554 -4.889 1.00 95.81 98 ALA A C 1
ATOM 720 O O . ALA A 1 98 ? 3.162 -3.657 -4.778 1.00 95.81 98 ALA A O 1
ATOM 721 N N . GLU A 1 99 ? 1.212 -4.494 -5.477 1.00 94.62 99 GLU A N 1
ATOM 722 C CA . GLU A 1 99 ? 1.804 -5.633 -6.174 1.00 94.62 99 GLU A CA 1
ATOM 723 C C . GLU A 1 99 ? 2.434 -5.177 -7.501 1.00 94.62 99 GLU A C 1
ATOM 725 O O . GLU A 1 99 ? 1.874 -4.363 -8.240 1.00 94.62 99 GLU A O 1
ATOM 730 N N . SER A 1 100 ? 3.626 -5.685 -7.800 1.00 90.56 100 SER A N 1
ATOM 731 C CA . SER A 1 100 ? 4.391 -5.397 -9.010 1.00 90.56 100 SER A CA 1
ATOM 732 C C . SER A 1 100 ? 5.148 -6.654 -9.442 1.00 90.56 100 SER A C 1
ATOM 734 O O . SER A 1 100 ? 6.275 -6.914 -9.013 1.00 90.56 100 SER A O 1
ATOM 736 N N . GLY A 1 101 ? 4.511 -7.454 -10.300 1.00 89.62 101 GLY A N 1
ATOM 737 C CA . GLY A 1 101 ? 5.032 -8.760 -10.703 1.00 89.62 101 GLY A CA 1
ATOM 738 C C . GLY A 1 101 ? 5.056 -9.726 -9.519 1.00 89.62 101 GLY A C 1
ATOM 739 O O . GLY A 1 101 ? 4.052 -9.903 -8.842 1.00 89.62 101 GLY A O 1
ATOM 740 N N . GLU A 1 102 ? 6.207 -10.339 -9.249 1.00 92.81 102 GLU A N 1
ATOM 741 C CA . GLU A 1 102 ? 6.371 -11.308 -8.152 1.00 92.81 102 GLU A CA 1
ATOM 742 C C . GLU A 1 102 ? 6.690 -10.655 -6.795 1.00 92.81 102 GLU A C 1
ATOM 744 O O . GLU A 1 102 ? 6.976 -11.349 -5.819 1.00 92.81 102 GLU A O 1
ATOM 749 N N . ASN A 1 103 ? 6.651 -9.322 -6.714 1.00 92.62 103 ASN A N 1
ATOM 750 C CA . ASN A 1 103 ? 6.991 -8.569 -5.511 1.00 92.62 103 ASN A CA 1
ATOM 751 C C . ASN A 1 103 ? 5.876 -7.601 -5.116 1.00 92.62 103 ASN A C 1
ATOM 753 O O . ASN A 1 103 ? 5.195 -7.025 -5.958 1.00 92.62 103 ASN A O 1
ATOM 757 N N . LEU A 1 104 ? 5.757 -7.361 -3.820 1.00 91.38 104 LEU A N 1
ATOM 758 C CA . LEU A 1 104 ? 5.138 -6.174 -3.259 1.00 91.38 104 LEU A CA 1
ATOM 759 C C . LEU A 1 104 ? 6.145 -5.028 -3.272 1.00 91.38 104 LEU A C 1
ATOM 761 O O . LEU A 1 104 ? 7.334 -5.237 -3.024 1.00 91.38 104 LEU A O 1
ATOM 765 N N . TYR A 1 105 ? 5.660 -3.824 -3.549 1.00 87.94 105 TYR A N 1
ATOM 766 C CA . TYR A 1 105 ? 6.472 -2.627 -3.688 1.00 87.94 105 TYR A CA 1
ATOM 767 C C . TYR A 1 105 ? 5.926 -1.472 -2.843 1.00 87.94 105 TYR A C 1
ATOM 769 O O . TYR A 1 105 ? 4.736 -1.141 -2.899 1.00 87.94 105 TYR A O 1
ATOM 777 N N . LEU A 1 106 ? 6.828 -0.819 -2.105 1.00 83.50 106 LEU A N 1
ATOM 778 C CA . LEU A 1 106 ? 6.607 0.474 -1.461 1.00 83.50 106 LEU A CA 1
ATOM 779 C C . LEU A 1 106 ? 7.947 1.210 -1.299 1.00 83.50 106 LEU A C 1
ATOM 781 O O . LEU A 1 106 ? 8.864 0.733 -0.638 1.00 83.50 106 LEU A O 1
ATOM 785 N N . ASN A 1 107 ? 8.052 2.414 -1.857 1.00 79.75 107 ASN A N 1
ATOM 786 C CA . ASN A 1 107 ? 9.243 3.274 -1.773 1.00 79.75 107 ASN A CA 1
ATOM 787 C C . ASN A 1 107 ? 9.265 4.220 -0.565 1.00 79.75 107 ASN A C 1
ATOM 789 O O . ASN A 1 107 ? 10.178 5.038 -0.446 1.00 79.75 107 ASN A O 1
ATOM 793 N N . ARG A 1 108 ? 8.263 4.156 0.316 1.00 82.94 108 ARG A N 1
ATOM 794 C CA . ARG A 1 108 ? 8.176 5.020 1.496 1.00 82.94 108 ARG A CA 1
ATOM 795 C C . ARG A 1 108 ? 8.630 4.275 2.744 1.00 82.94 108 ARG A C 1
ATOM 797 O O . ARG A 1 108 ? 8.060 3.251 3.112 1.00 82.94 108 ARG A O 1
ATOM 804 N N . PHE A 1 109 ? 9.615 4.851 3.422 1.00 85.62 109 PHE A N 1
ATOM 805 C CA . PHE A 1 109 ? 10.177 4.350 4.674 1.00 85.62 109 PHE A CA 1
ATOM 806 C C . PHE A 1 109 ? 9.933 5.366 5.793 1.00 85.62 109 PHE A C 1
ATOM 808 O O . PHE A 1 109 ? 10.007 6.572 5.562 1.00 85.62 109 PHE A O 1
ATOM 815 N N . SER A 1 110 ? 9.678 4.893 7.013 1.00 83.19 110 SER A N 1
ATOM 816 C CA . SER A 1 110 ? 9.404 5.741 8.185 1.00 83.19 110 SER A CA 1
ATOM 817 C C . SER A 1 110 ? 10.664 6.373 8.804 1.00 83.19 110 SER A C 1
ATOM 819 O O . SER A 1 110 ? 10.571 7.109 9.784 1.00 83.19 110 SER A O 1
ATOM 821 N N . GLY A 1 111 ? 11.860 6.047 8.297 1.00 76.56 111 GLY A N 1
ATOM 822 C CA . GLY A 1 111 ? 13.149 6.450 8.877 1.00 76.56 111 GLY A CA 1
ATOM 823 C C . GLY A 1 111 ? 13.576 5.644 10.114 1.00 76.56 111 GLY A C 1
ATOM 824 O O . GLY A 1 111 ? 14.742 5.694 10.493 1.00 76.56 111 GLY A O 1
ATOM 825 N N . SER A 1 112 ? 12.681 4.844 10.705 1.00 80.19 112 SER A N 1
ATOM 826 C CA . SER A 1 112 ? 12.953 3.974 11.863 1.00 80.19 112 SER A CA 1
ATOM 827 C C . SER A 1 112 ? 13.320 2.533 11.483 1.00 80.19 112 SER A C 1
ATOM 829 O O . SER A 1 112 ? 13.238 1.638 12.319 1.00 80.19 112 SER A O 1
ATOM 831 N N . GLY A 1 113 ? 13.675 2.289 10.217 1.00 84.00 113 GLY A N 1
ATOM 832 C CA . GLY A 1 113 ? 13.893 0.941 9.679 1.00 84.00 113 GLY A CA 1
ATOM 833 C C . GLY A 1 113 ? 12.608 0.191 9.305 1.00 84.00 113 GLY A C 1
ATOM 834 O O . GLY A 1 113 ? 12.680 -0.983 8.962 1.00 84.00 113 GLY A O 1
ATOM 835 N N . ASN A 1 114 ? 11.451 0.859 9.332 1.00 87.88 114 ASN A N 1
ATOM 836 C CA . ASN A 1 114 ? 10.176 0.295 8.891 1.00 87.88 114 ASN A CA 1
ATOM 837 C C . ASN A 1 114 ? 9.738 0.925 7.566 1.00 87.88 114 ASN A C 1
ATOM 839 O O . ASN A 1 114 ? 10.142 2.040 7.210 1.00 87.88 114 ASN A O 1
ATOM 843 N N . PHE A 1 115 ? 8.877 0.215 6.847 1.00 90.94 115 PHE A N 1
ATOM 844 C CA . PHE A 1 115 ? 8.056 0.823 5.812 1.00 90.94 115 PHE A CA 1
ATOM 845 C C . PHE A 1 115 ? 7.121 1.868 6.429 1.00 90.94 115 PHE A C 1
ATOM 847 O O . PHE A 1 115 ? 6.758 1.786 7.604 1.00 90.94 115 PHE A O 1
ATOM 854 N N . ALA A 1 116 ? 6.760 2.884 5.647 1.00 90.88 116 ALA A N 1
ATOM 855 C CA . ALA A 1 116 ? 5.814 3.891 6.099 1.00 90.88 116 ALA A CA 1
ATOM 856 C C . ALA A 1 116 ? 4.430 3.260 6.316 1.00 90.88 116 ALA A C 1
ATOM 858 O O . ALA A 1 116 ? 3.900 2.586 5.433 1.00 90.88 116 ALA A O 1
ATOM 859 N N . SER A 1 117 ? 3.850 3.522 7.482 1.00 94.44 117 SER A N 1
ATOM 860 C CA . SER A 1 117 ? 2.499 3.126 7.859 1.00 94.44 117 SER A CA 1
ATOM 861 C C . SER A 1 117 ? 1.559 4.332 7.883 1.00 94.44 117 SER A C 1
ATOM 863 O O . SER A 1 117 ? 1.984 5.491 7.878 1.00 94.44 117 SER A O 1
ATOM 865 N N . VAL A 1 118 ? 0.260 4.054 7.913 1.00 95.88 118 VAL A N 1
ATOM 866 C CA . VAL A 1 118 ? -0.811 5.036 8.091 1.00 95.88 118 VAL A CA 1
ATOM 867 C C . VAL A 1 118 ? -1.722 4.617 9.234 1.00 95.88 118 VAL A C 1
ATOM 869 O O . VAL A 1 118 ? -1.908 3.427 9.483 1.00 95.88 118 VAL A O 1
ATOM 872 N N . VAL A 1 119 ? -2.305 5.594 9.924 1.00 97.31 119 VAL A N 1
AT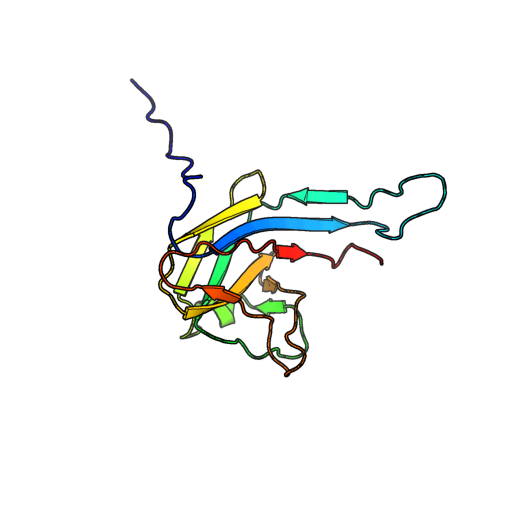OM 873 C CA . VAL A 1 119 ? -3.263 5.361 11.009 1.00 97.31 119 VAL A CA 1
ATOM 874 C C . VAL A 1 119 ? -4.664 5.693 10.513 1.00 97.31 119 VAL A C 1
ATOM 876 O O . VAL A 1 119 ? -4.913 6.804 10.053 1.00 97.31 119 VAL A O 1
ATOM 879 N N . VAL A 1 120 ? -5.569 4.725 10.617 1.00 97.38 120 VAL A N 1
ATOM 880 C CA . VAL A 1 120 ? -7.007 4.891 10.404 1.00 97.38 120 VAL A CA 1
ATOM 881 C C . VAL A 1 120 ? -7.648 5.161 11.762 1.00 97.38 120 VAL A C 1
ATOM 883 O O . VAL A 1 120 ? -7.567 4.325 12.664 1.00 97.38 120 VAL A O 1
ATOM 886 N N . GLU A 1 121 ? -8.292 6.314 11.918 1.00 96.62 121 GLU A N 1
ATOM 887 C CA . GLU A 1 121 ? -9.077 6.637 13.113 1.00 96.62 121 GLU A CA 1
ATOM 888 C C . GLU A 1 121 ? -10.549 6.199 12.955 1.00 96.62 121 GLU A C 1
ATOM 890 O O . GLU A 1 121 ? -11.022 5.976 11.833 1.00 96.62 121 GLU A O 1
ATOM 895 N N . PRO A 1 122 ? -11.312 6.057 14.057 1.00 95.94 122 PRO A N 1
ATOM 896 C CA . PRO A 1 122 ? -12.730 5.719 13.981 1.00 95.94 122 PRO A CA 1
ATOM 897 C C . PRO A 1 122 ? -13.526 6.719 13.128 1.00 95.94 122 PRO A C 1
ATOM 899 O O . PRO A 1 122 ? -13.511 7.920 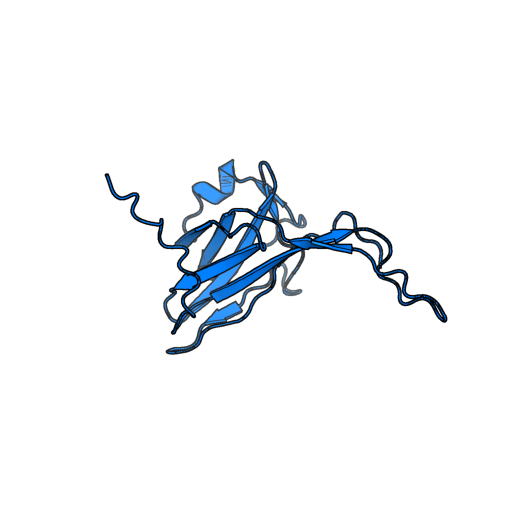13.384 1.00 95.94 122 PRO A O 1
ATOM 902 N N . GLY A 1 123 ? -14.259 6.215 12.135 1.00 93.69 123 GLY A N 1
ATOM 903 C CA . GLY A 1 123 ? -15.058 7.004 11.197 1.00 93.69 123 GLY A CA 1
ATOM 904 C C . GLY A 1 123 ? -14.251 7.776 10.148 1.00 93.69 123 GLY A C 1
ATOM 905 O O . GLY A 1 123 ? -14.810 8.677 9.527 1.00 93.69 123 GLY A O 1
ATOM 906 N N . GLN A 1 124 ? -12.960 7.465 9.966 1.00 93.62 124 GLN A N 1
ATOM 907 C CA . GLN A 1 124 ? -12.087 8.166 9.025 1.00 93.62 124 GLN A CA 1
ATOM 908 C C . GLN A 1 124 ? -11.679 7.293 7.836 1.00 93.62 124 GLN A C 1
ATOM 910 O O . GLN A 1 124 ? -11.177 6.179 7.996 1.00 93.62 124 GLN A O 1
ATOM 915 N N . ALA A 1 125 ? -11.803 7.857 6.635 1.00 93.31 125 ALA A N 1
ATOM 916 C CA . ALA A 1 125 ? -11.127 7.374 5.439 1.00 93.31 125 ALA A CA 1
ATOM 917 C C . ALA A 1 125 ? -9.800 8.117 5.243 1.00 93.31 125 ALA A C 1
ATOM 919 O O . ALA A 1 125 ? -9.761 9.349 5.232 1.00 93.31 125 ALA A O 1
ATOM 920 N N . VAL A 1 126 ? -8.713 7.367 5.091 1.00 96.00 126 VAL A N 1
ATOM 921 C CA . VAL A 1 126 ? -7.375 7.895 4.823 1.00 96.00 126 VAL A CA 1
ATOM 922 C C . VAL A 1 126 ? -7.112 7.838 3.323 1.00 96.00 126 VAL A C 1
ATOM 924 O O . VAL A 1 126 ? -7.269 6.784 2.708 1.00 96.00 126 VAL A O 1
ATOM 927 N N . GLU A 1 127 ? -6.692 8.963 2.745 1.00 95.50 127 GLU A N 1
ATOM 928 C CA . GLU A 1 127 ? -6.225 9.019 1.360 1.00 95.50 127 GLU A CA 1
ATOM 929 C C . GLU A 1 127 ? -4.730 8.682 1.305 1.00 95.50 127 GLU A C 1
ATOM 931 O O . GLU A 1 127 ? -3.907 9.345 1.941 1.00 95.50 127 GLU A O 1
ATOM 936 N N . LEU A 1 128 ? -4.377 7.622 0.579 1.00 94.75 128 LEU A N 1
ATOM 937 C CA . LEU A 1 128 ? -3.006 7.147 0.445 1.00 94.75 128 LEU A CA 1
ATOM 938 C C . LEU A 1 128 ? -2.704 6.774 -1.005 1.00 94.75 128 LEU A C 1
ATOM 940 O O . LEU A 1 128 ? -2.994 5.669 -1.456 1.00 94.75 128 LEU A O 1
ATOM 944 N N . ASP A 1 129 ? -2.026 7.660 -1.721 1.00 94.12 129 ASP A N 1
ATOM 945 C CA . ASP A 1 129 ? -1.506 7.313 -3.040 1.00 94.12 129 ASP A CA 1
ATOM 946 C C . ASP A 1 129 ? -0.205 6.521 -2.929 1.00 94.12 129 ASP A C 1
ATOM 948 O O . ASP A 1 129 ? 0.719 6.901 -2.194 1.00 94.12 129 ASP A O 1
ATOM 952 N N . LEU A 1 130 ? -0.124 5.443 -3.705 1.00 92.88 130 LEU A N 1
ATOM 953 C CA . LEU A 1 130 ? 1.056 4.603 -3.864 1.00 92.88 130 LEU A CA 1
ATOM 954 C C . LEU A 1 130 ? 1.739 4.973 -5.178 1.00 92.88 130 LEU A C 1
ATOM 956 O O . LEU A 1 130 ? 1.102 5.028 -6.225 1.00 92.88 130 LEU A O 1
ATOM 960 N N . GLN A 1 131 ? 3.043 5.230 -5.132 1.00 90.56 131 GLN A N 1
ATOM 961 C CA . GLN A 1 131 ? 3.802 5.648 -6.308 1.00 90.56 131 GLN A CA 1
ATOM 962 C C . GLN A 1 131 ? 4.991 4.720 -6.521 1.00 90.56 131 GLN A C 1
ATOM 964 O O . GLN A 1 131 ? 5.915 4.704 -5.711 1.00 90.56 131 GLN A O 1
ATOM 969 N N . ASN A 1 132 ? 5.007 3.983 -7.629 1.00 87.31 132 ASN A N 1
ATOM 970 C CA . ASN A 1 132 ? 6.224 3.348 -8.116 1.00 87.31 132 ASN A CA 1
ATOM 971 C C . ASN A 1 132 ? 7.076 4.389 -8.848 1.00 87.31 132 ASN A C 1
ATOM 973 O O . ASN A 1 132 ? 6.606 5.026 -9.783 1.00 87.31 132 ASN A O 1
ATOM 977 N N . THR A 1 133 ? 8.317 4.575 -8.402 1.00 86.69 133 THR A N 1
ATOM 978 C CA . THR A 1 133 ? 9.227 5.623 -8.884 1.00 86.69 133 THR A CA 1
ATOM 979 C C . THR A 1 133 ? 10.533 5.059 -9.437 1.00 86.69 133 THR A C 1
ATOM 981 O O . THR A 1 133 ? 11.493 5.799 -9.606 1.00 86.69 133 THR A O 1
ATOM 984 N N . GLU A 1 134 ? 10.605 3.758 -9.707 1.00 84.25 134 GLU A N 1
ATOM 985 C CA . GLU A 1 134 ? 11.831 3.084 -10.164 1.00 84.25 134 GLU A CA 1
ATOM 986 C C . GLU A 1 134 ? 12.304 3.581 -11.527 1.00 84.25 134 GLU A C 1
ATOM 988 O O . GLU A 1 134 ? 13.498 3.627 -11.806 1.00 84.25 134 GLU A O 1
ATOM 993 N N . ALA A 1 135 ? 11.348 3.964 -12.374 1.00 81.75 135 ALA A N 1
ATOM 994 C CA . ALA A 1 135 ? 11.598 4.530 -13.692 1.00 81.75 135 ALA A CA 1
ATOM 995 C C . ALA A 1 135 ? 11.657 6.069 -13.676 1.00 81.75 135 ALA A C 1
ATOM 997 O O . ALA A 1 135 ? 11.754 6.690 -14.739 1.00 81.75 135 ALA A O 1
ATOM 998 N N . ALA A 1 136 ? 11.553 6.694 -12.499 1.00 81.31 136 ALA A N 1
ATOM 999 C CA . ALA A 1 136 ? 11.607 8.138 -12.340 1.00 81.31 136 ALA A CA 1
ATOM 1000 C C . ALA A 1 136 ? 13.016 8.591 -11.945 1.00 81.31 136 ALA A C 1
ATOM 1002 O O . ALA A 1 136 ? 13.746 7.913 -11.226 1.00 81.31 136 ALA A O 1
ATOM 1003 N N . SER A 1 137 ? 13.397 9.772 -12.416 1.00 79.12 137 SER A N 1
ATOM 1004 C CA . SER A 1 137 ? 14.588 10.488 -11.957 1.00 79.12 137 SER A CA 1
ATOM 1005 C C . SER A 1 137 ? 14.149 11.821 -11.364 1.00 79.12 137 SER A C 1
ATOM 1007 O O . SER A 1 137 ? 13.307 12.497 -11.960 1.00 79.12 137 SER A O 1
ATOM 1009 N N . PHE A 1 138 ? 14.701 12.175 -10.204 1.00 77.88 138 PHE A N 1
ATOM 1010 C CA . PHE A 1 138 ? 14.366 13.381 -9.441 1.00 77.88 138 PHE A CA 1
ATOM 1011 C C . PHE A 1 138 ? 15.585 14.280 -9.271 1.00 77.88 138 PHE A C 1
ATOM 1013 O O . PHE A 1 138 ? 16.719 13.746 -9.290 1.00 77.88 138 PHE A O 1
#

Secondary structure (DSSP, 8-state):
-PPPPP----PPPSSEEEEEEEEEEEE-S--TTS----EEEE---EEEEEESPPBP-SSSEEEHHHHTT-TTEEEEEE--TT-EEEEE--SEEEEEEEEETTEEE---B-SSSBB-EEEEPTT-EEE--EEEEEEEE-

Sequence (138 aa):
MAFSPLHESTAPVTQGIQGQVLRLSGNQMPSVGSASLGQAEPVQTVVWIFAGQIPATGSPYWPVSEAQDHPALVVRVSGDEAGRYAAELAAGEYTVFAESGENLYLNRFSGSGNFASVVVEPGQAVELDLQNTEAASF